Protein AF-A0A922LXR5-F1 (afdb_monomer_lite)

InterPro domains:
  IPR003103 BAG domain [PF02179] (31-105)
  IPR036533 BAG domain superfamily [G3DSA:1.20.58.120] (1-116)

Secondary structure (DSSP, 8-state):
-------PPPHHHHHHHHHHHHHHHHHHHHHHHHHHHHHHHHHSS---HHHHHHHHHHHHHHHHHHHHHHHHHHT----TT-HHHHHHHHHHHHHHHHHHHHHHHHHHHHHHHHT-

Sequence (116 aa):
MILGSVDKLNPDEAVKLVKAKDTSDAVDLQLKDLSNKLDTILSQSNFDSLEVTAHVKSTIDIMEQCMRTLELLDSVRLPYNCESERACRKRLVDTIQEFLVQADKLRAEFLKLIKT

Foldseek 3Di:
DDPDDPPDFDVVLVVLLVVLVVLLVVLVVLLVVLVVVLVVQVPDPDDDLVVLVVSLVSLVVSLVSLVVSLVSLVPRDDDPNPVVVVVSSVVSNVSSVVSNVSSVVSSVSSVVVNVD

Organism: Schistosoma haematobium (NCBI:txid6185)

Structure (mmCIF, N/CA/C/O backbone):
data_AF-A0A922LXR5-F1
#
_entry.id   AF-A0A922LXR5-F1
#
loop_
_atom_site.group_PDB
_atom_site.id
_atom_site.type_symbol
_atom_site.label_atom_id
_atom_site.label_alt_id
_atom_site.label_comp_id
_atom_site.label_asym_id
_atom_site.label_entity_id
_atom_site.label_seq_id
_atom_site.pdbx_PDB_ins_code
_atom_site.Cartn_x
_atom_site.Cartn_y
_atom_site.Cartn_z
_atom_site.occupancy
_atom_site.B_iso_or_equiv
_atom_site.auth_seq_id
_atom_site.auth_comp_id
_atom_site.auth_asym_id
_atom_site.auth_atom_id
_atom_site.pdbx_PDB_model_num
ATOM 1 N N . MET A 1 1 ? 17.719 -8.632 -39.285 1.00 45.75 1 MET A N 1
ATOM 2 C CA . MET A 1 1 ? 18.813 -8.164 -38.409 1.00 45.75 1 MET A CA 1
ATOM 3 C C . MET A 1 1 ? 18.793 -6.643 -38.466 1.00 45.75 1 MET A C 1
ATOM 5 O O . MET A 1 1 ? 19.118 -6.102 -39.512 1.00 45.75 1 MET A O 1
ATOM 9 N N . ILE A 1 2 ? 18.296 -5.963 -37.429 1.00 47.31 2 ILE A N 1
ATO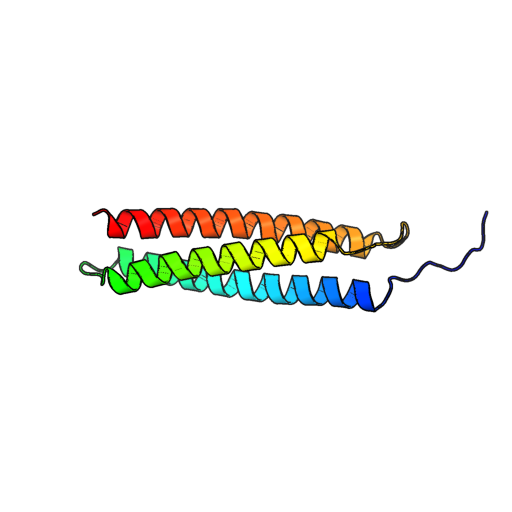M 10 C CA . ILE A 1 2 ? 18.365 -4.497 -37.334 1.00 47.31 2 ILE A CA 1
ATOM 11 C C . ILE A 1 2 ? 19.306 -4.194 -36.170 1.00 47.31 2 ILE A C 1
ATOM 13 O O . ILE A 1 2 ? 18.962 -4.415 -35.013 1.00 47.31 2 ILE A O 1
ATOM 17 N N . LEU A 1 3 ? 20.521 -3.762 -36.513 1.00 50.97 3 LEU A N 1
ATOM 18 C CA . LEU A 1 3 ? 21.443 -3.071 -35.617 1.00 50.97 3 LEU A CA 1
ATOM 19 C C . LEU A 1 3 ? 20.858 -1.675 -35.357 1.00 50.97 3 LEU A C 1
ATOM 21 O O . LEU A 1 3 ? 21.148 -0.728 -36.078 1.00 50.97 3 LEU A O 1
ATOM 25 N N . GLY A 1 4 ? 19.972 -1.577 -34.374 1.00 47.03 4 GLY A N 1
ATOM 26 C CA . GLY A 1 4 ? 19.505 -0.322 -33.796 1.00 47.03 4 GLY A CA 1
ATOM 27 C C . GLY A 1 4 ? 19.835 -0.374 -32.315 1.00 47.03 4 GLY A C 1
ATOM 28 O O . GLY A 1 4 ? 19.648 -1.422 -31.704 1.00 47.03 4 GLY A O 1
ATOM 29 N N . SER A 1 5 ? 20.426 0.699 -31.798 1.00 53.22 5 SER A N 1
ATOM 30 C CA . SER A 1 5 ? 20.815 0.933 -30.405 1.00 53.22 5 SER A CA 1
ATOM 31 C C . SER A 1 5 ? 20.066 0.049 -29.407 1.00 53.22 5 SER A C 1
ATOM 33 O O . SER A 1 5 ? 18.841 0.028 -29.417 1.00 53.22 5 SER A O 1
ATOM 35 N N . VAL A 1 6 ? 20.787 -0.669 -28.537 1.00 57.94 6 VAL A N 1
ATOM 36 C CA . VAL A 1 6 ? 20.174 -1.305 -27.362 1.00 57.94 6 VAL A CA 1
ATOM 37 C C . VAL A 1 6 ? 19.430 -0.187 -26.638 1.00 57.94 6 VAL A C 1
ATOM 39 O O . VAL A 1 6 ? 20.091 0.674 -26.060 1.00 57.94 6 VAL A O 1
ATOM 42 N N . ASP A 1 7 ? 18.101 -0.133 -26.756 1.00 60.47 7 ASP A N 1
ATOM 43 C CA . ASP A 1 7 ? 17.286 0.896 -26.119 1.00 60.47 7 ASP A CA 1
ATOM 44 C C . ASP A 1 7 ? 17.461 0.700 -24.618 1.00 60.47 7 ASP A C 1
ATOM 46 O O . ASP A 1 7 ? 16.882 -0.196 -24.005 1.00 60.47 7 ASP A O 1
ATOM 50 N N . LYS A 1 8 ? 18.401 1.449 -24.045 1.00 70.44 8 LYS A N 1
ATOM 51 C CA . LYS A 1 8 ? 18.674 1.427 -22.617 1.00 70.44 8 LYS A CA 1
ATOM 52 C C . LYS A 1 8 ? 17.482 2.072 -21.932 1.00 70.44 8 LYS A C 1
ATOM 54 O O . LYS A 1 8 ? 16.916 3.037 -22.447 1.00 70.44 8 LYS A O 1
ATOM 59 N N . LEU A 1 9 ? 17.114 1.543 -20.768 1.00 77.88 9 LEU A N 1
ATOM 60 C CA . LEU A 1 9 ? 16.073 2.148 -19.952 1.00 77.88 9 LEU A CA 1
ATOM 61 C C . LEU A 1 9 ? 16.392 3.635 -19.734 1.00 77.88 9 LEU A C 1
ATOM 63 O O . LEU A 1 9 ? 17.510 3.982 -19.348 1.00 77.88 9 LEU A O 1
ATOM 67 N N . ASN A 1 10 ? 15.407 4.500 -19.981 1.00 86.31 10 ASN A N 1
ATOM 68 C CA . ASN A 1 10 ? 15.523 5.918 -19.668 1.00 86.31 10 ASN A CA 1
ATOM 69 C C . ASN A 1 10 ? 15.811 6.071 -18.156 1.00 86.31 10 ASN A C 1
ATOM 71 O O . ASN A 1 10 ? 15.060 5.510 -17.353 1.00 86.31 10 ASN A O 1
ATOM 75 N N . PRO A 1 11 ? 16.857 6.820 -17.754 1.00 87.62 11 PRO A N 1
ATOM 76 C CA . PRO A 1 11 ? 17.155 7.088 -16.349 1.00 87.62 11 PRO A CA 1
ATOM 77 C C . PRO A 1 11 ? 15.943 7.547 -15.530 1.00 87.62 11 PRO A C 1
ATOM 79 O O . PRO A 1 11 ? 15.772 7.088 -14.403 1.00 87.62 11 PRO A O 1
ATOM 82 N N . ASP A 1 12 ? 15.058 8.365 -16.104 1.00 89.88 12 ASP A N 1
ATOM 83 C CA . ASP A 1 12 ? 13.852 8.845 -15.421 1.00 89.88 12 ASP A CA 1
ATOM 84 C C . ASP A 1 12 ? 12.894 7.696 -15.077 1.00 89.88 12 ASP A C 1
ATOM 86 O O . ASP A 1 12 ? 12.298 7.663 -14.002 1.00 89.88 12 ASP A O 1
ATOM 90 N N . GLU A 1 13 ? 12.772 6.710 -15.966 1.00 90.94 13 GLU A N 1
ATOM 91 C CA . GLU A 1 13 ? 11.941 5.522 -15.751 1.00 90.94 13 GLU A CA 1
ATOM 92 C C . GLU A 1 13 ? 12.577 4.579 -14.718 1.00 90.94 13 GLU A C 1
ATOM 94 O O . GLU A 1 13 ? 11.873 3.975 -13.906 1.00 90.94 13 GLU A O 1
ATOM 99 N N . ALA A 1 14 ? 13.912 4.506 -14.682 1.00 89.44 14 ALA A N 1
ATOM 100 C CA . ALA A 1 14 ? 14.639 3.774 -13.646 1.00 89.44 14 ALA A CA 1
ATOM 101 C C . ALA A 1 14 ? 14.433 4.400 -12.258 1.00 89.44 14 ALA A C 1
ATOM 103 O O . ALA A 1 14 ? 14.185 3.679 -11.290 1.00 89.44 14 ALA A O 1
ATOM 104 N N . VAL A 1 15 ? 14.457 5.734 -12.160 1.00 93.25 15 VAL A N 1
ATOM 105 C CA . VAL A 1 15 ? 14.200 6.462 -10.907 1.00 93.25 15 VAL A CA 1
ATOM 106 C C . VAL A 1 15 ? 12.797 6.172 -10.372 1.00 93.25 15 VAL A C 1
ATOM 108 O O . VAL A 1 15 ? 12.634 5.983 -9.167 1.00 93.25 15 VAL A O 1
ATOM 111 N N . LYS A 1 16 ? 11.782 6.067 -11.239 1.00 93.81 16 LYS A N 1
ATOM 112 C CA . LYS A 1 16 ? 10.422 5.694 -10.811 1.00 93.81 16 LYS A CA 1
ATOM 113 C C . LYS A 1 16 ? 10.368 4.294 -10.198 1.00 93.81 16 LYS A C 1
ATOM 115 O O . LYS A 1 16 ? 9.707 4.119 -9.178 1.00 93.81 16 LYS A O 1
ATOM 120 N N . LEU A 1 17 ? 11.068 3.316 -10.782 1.00 93.12 17 LEU A N 1
ATOM 121 C CA . LEU A 1 17 ? 11.136 1.953 -10.236 1.00 93.12 17 LEU A CA 1
ATOM 122 C C . LEU A 1 17 ? 11.838 1.914 -8.876 1.00 93.12 17 LEU A C 1
ATOM 124 O O . LEU A 1 17 ? 11.366 1.228 -7.972 1.00 93.12 17 LEU A O 1
ATOM 128 N N . VAL A 1 18 ? 12.930 2.668 -8.716 1.00 95.06 18 VAL A N 1
ATOM 129 C CA . VAL A 1 18 ? 13.626 2.797 -7.426 1.00 95.06 18 VAL A CA 1
ATOM 130 C C . VAL A 1 18 ? 12.702 3.423 -6.387 1.00 95.06 18 VAL A C 1
ATOM 132 O O . VAL A 1 18 ? 12.487 2.837 -5.335 1.00 95.06 18 VAL A O 1
ATOM 135 N N . LYS A 1 19 ? 12.051 4.542 -6.721 1.00 95.94 19 LYS A N 1
ATOM 136 C CA . LYS A 1 19 ? 11.099 5.203 -5.822 1.00 95.94 19 LYS A CA 1
ATOM 137 C C . LYS A 1 19 ? 9.943 4.285 -5.415 1.00 95.94 19 LYS A C 1
ATOM 139 O O . LYS A 1 19 ? 9.535 4.285 -4.254 1.00 95.94 19 LYS A O 1
ATOM 144 N N . ALA A 1 20 ? 9.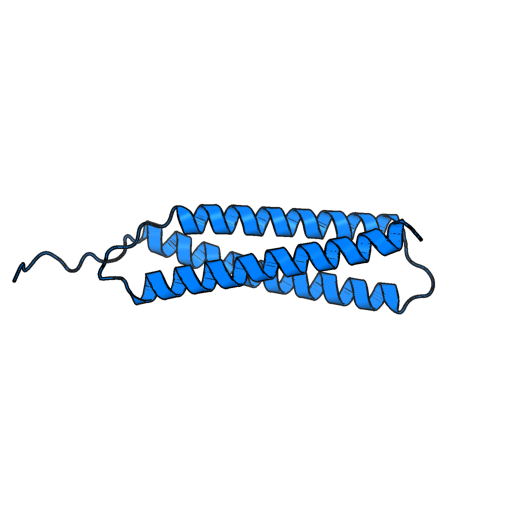401 3.512 -6.356 1.00 95.75 20 ALA A N 1
ATOM 145 C CA . ALA A 1 20 ? 8.346 2.546 -6.066 1.00 95.75 20 ALA A CA 1
ATOM 146 C C . ALA A 1 20 ? 8.830 1.441 -5.117 1.00 95.75 20 ALA A C 1
ATOM 148 O O . ALA A 1 20 ? 8.094 1.055 -4.212 1.00 95.75 20 ALA A O 1
ATOM 149 N N . LYS A 1 21 ? 10.075 0.983 -5.278 1.00 96.19 21 LYS A N 1
ATOM 150 C CA . LYS A 1 21 ? 10.702 0.026 -4.366 1.00 96.19 21 LYS A CA 1
ATOM 151 C C . LYS A 1 21 ? 10.897 0.613 -2.965 1.00 96.19 21 LYS A C 1
ATOM 153 O O . LYS A 1 21 ? 10.461 -0.005 -2.005 1.00 96.19 21 LYS A O 1
ATOM 158 N N . ASP A 1 22 ? 11.452 1.817 -2.851 1.00 97.31 22 ASP A N 1
ATOM 159 C CA . ASP A 1 22 ? 11.645 2.475 -1.551 1.00 97.31 22 ASP A CA 1
ATOM 160 C C . ASP A 1 22 ? 10.305 2.677 -0.824 1.00 97.31 22 ASP A C 1
ATOM 162 O O . ASP A 1 22 ? 10.196 2.492 0.387 1.00 97.31 22 ASP A O 1
ATOM 166 N N . THR A 1 23 ? 9.252 3.008 -1.581 1.00 95.88 23 THR A N 1
ATOM 167 C CA . THR A 1 23 ? 7.892 3.124 -1.036 1.00 95.88 23 THR A CA 1
ATOM 168 C C . THR A 1 23 ? 7.352 1.766 -0.588 1.00 95.88 23 THR A C 1
ATOM 170 O O . THR A 1 23 ? 6.751 1.679 0.477 1.00 95.88 23 THR A O 1
ATOM 173 N N . SER A 1 24 ? 7.589 0.702 -1.361 1.00 96.44 24 SER A N 1
ATOM 174 C CA . SER A 1 24 ? 7.224 -0.670 -0.990 1.00 96.44 24 SER A CA 1
ATOM 175 C C . SER A 1 24 ? 7.865 -1.081 0.338 1.00 96.44 24 SER A C 1
ATOM 177 O O . SER A 1 24 ? 7.173 -1.584 1.219 1.00 96.44 24 SER A O 1
ATOM 179 N N . ASP A 1 25 ? 9.162 -0.823 0.511 1.00 97.38 25 ASP A N 1
ATOM 180 C CA . ASP A 1 25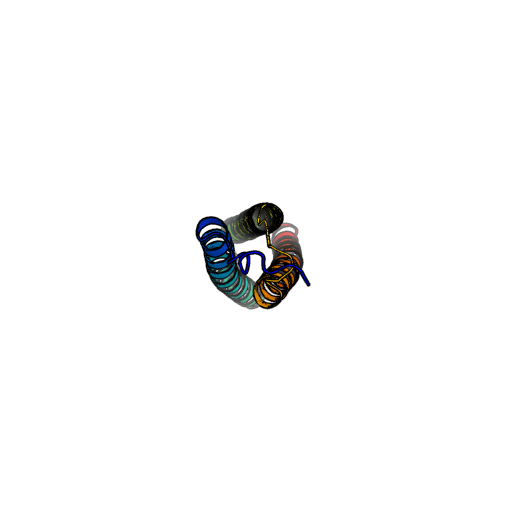 ? 9.888 -1.159 1.741 1.00 97.38 25 ASP A CA 1
ATOM 181 C C . ASP A 1 25 ? 9.351 -0.359 2.946 1.00 97.38 25 ASP A C 1
ATOM 183 O O . ASP A 1 25 ? 9.191 -0.896 4.043 1.00 97.38 25 ASP A O 1
ATOM 187 N N . ALA A 1 26 ? 9.004 0.917 2.746 1.00 97.50 26 ALA A N 1
ATOM 188 C CA . ALA A 1 26 ? 8.395 1.744 3.787 1.00 97.50 26 ALA A CA 1
ATOM 189 C C . ALA A 1 26 ? 6.989 1.257 4.184 1.00 97.50 26 ALA A C 1
ATOM 191 O O . ALA A 1 26 ? 6.673 1.200 5.374 1.00 97.50 26 ALA A O 1
ATOM 192 N N . VAL A 1 27 ? 6.158 0.884 3.205 1.00 97.56 27 VAL A N 1
ATOM 193 C CA . VAL A 1 27 ? 4.807 0.355 3.446 1.00 97.56 27 VAL A CA 1
ATOM 194 C C . VAL A 1 27 ? 4.859 -0.966 4.213 1.00 97.56 27 VAL A C 1
ATOM 196 O O . VAL A 1 27 ? 4.092 -1.139 5.157 1.00 97.56 27 VAL A O 1
ATOM 199 N N . ASP A 1 28 ? 5.783 -1.869 3.875 1.00 97.81 28 ASP A N 1
ATOM 200 C CA . ASP A 1 28 ? 5.970 -3.135 4.600 1.00 97.81 28 ASP A CA 1
ATOM 201 C C . ASP A 1 28 ? 6.246 -2.899 6.096 1.00 97.81 28 ASP A C 1
ATOM 203 O O . ASP A 1 28 ? 5.625 -3.512 6.967 1.00 97.81 28 ASP A O 1
ATOM 207 N N . LEU A 1 29 ? 7.132 -1.948 6.412 1.00 97.81 29 LEU A N 1
ATOM 208 C CA . LEU A 1 29 ? 7.430 -1.573 7.796 1.00 97.81 29 LEU A CA 1
ATOM 209 C C . LEU A 1 29 ? 6.211 -0.979 8.513 1.00 97.81 29 LEU A C 1
ATOM 211 O O . LEU A 1 29 ? 5.950 -1.33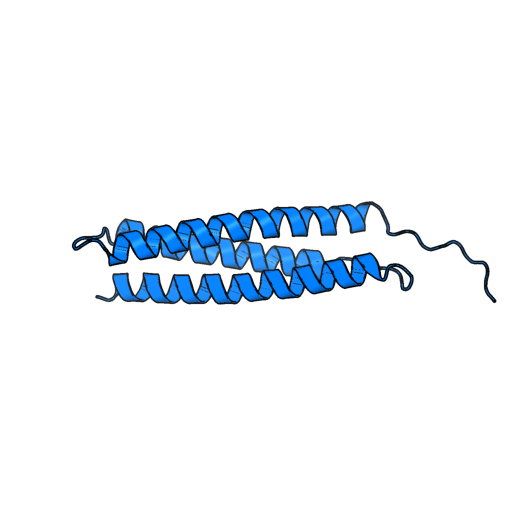0 9.663 1.00 97.81 29 LEU A O 1
ATOM 215 N N . GLN A 1 30 ? 5.451 -0.110 7.841 1.00 97.69 30 GLN A N 1
ATOM 216 C CA . GLN A 1 30 ? 4.238 0.490 8.402 1.00 97.69 30 GLN A CA 1
ATOM 217 C C . GLN A 1 30 ? 3.147 -0.557 8.672 1.00 97.69 30 GLN A C 1
ATOM 219 O O . GLN A 1 30 ? 2.495 -0.510 9.715 1.00 97.69 30 GLN A O 1
ATOM 224 N N . LEU A 1 31 ? 2.965 -1.527 7.771 1.00 97.38 31 LEU A N 1
ATOM 225 C CA . LEU A 1 31 ? 2.007 -2.620 7.950 1.00 97.38 31 LEU A CA 1
ATOM 226 C C . LEU A 1 31 ? 2.397 -3.538 9.108 1.00 97.38 31 LEU A C 1
ATOM 228 O O . LEU A 1 31 ? 1.540 -3.890 9.919 1.00 97.38 31 LEU A O 1
ATOM 232 N N . LYS A 1 32 ? 3.683 -3.882 9.230 1.00 97.56 32 LYS A N 1
ATOM 233 C CA . LYS A 1 32 ? 4.196 -4.672 10.360 1.00 97.56 32 LYS A CA 1
ATOM 234 C C . LYS A 1 32 ? 4.001 -3.955 11.691 1.00 97.56 32 LYS A C 1
ATOM 236 O O . LYS A 1 32 ? 3.555 -4.573 12.653 1.00 97.56 32 LYS A O 1
ATOM 241 N N . ASP A 1 33 ? 4.291 -2.657 11.745 1.00 97.38 33 ASP A N 1
ATOM 242 C CA . ASP A 1 33 ? 4.062 -1.836 12.936 1.00 97.38 33 ASP A CA 1
ATOM 243 C C . ASP A 1 33 ? 2.576 -1.802 13.333 1.00 97.38 33 ASP A C 1
ATOM 245 O O . ASP A 1 33 ? 2.241 -2.057 14.490 1.00 97.38 33 ASP A O 1
ATOM 249 N N . LEU A 1 34 ? 1.669 -1.577 12.376 1.00 96.06 34 LEU A N 1
ATOM 250 C CA . LEU A 1 34 ? 0.226 -1.602 12.640 1.00 96.06 34 LEU A CA 1
ATOM 251 C C . LEU A 1 34 ? -0.278 -2.984 13.067 1.00 96.06 34 LEU A C 1
ATOM 253 O O . LEU A 1 34 ? -1.130 -3.063 13.949 1.00 96.06 34 LEU A O 1
ATOM 257 N N . SER A 1 35 ? 0.256 -4.060 12.490 1.00 96.62 35 SER A N 1
ATOM 258 C CA . SER A 1 35 ? -0.071 -5.424 12.914 1.00 96.62 35 SER A CA 1
ATOM 259 C C . SER A 1 35 ? 0.349 -5.670 14.364 1.00 96.62 35 SER A C 1
ATOM 261 O O . SER A 1 35 ? -0.455 -6.139 15.161 1.00 96.62 35 SER A O 1
ATOM 263 N N . ASN A 1 36 ? 1.567 -5.273 14.742 1.00 96.12 36 ASN A N 1
ATOM 264 C CA . ASN A 1 36 ? 2.045 -5.417 16.120 1.00 96.12 36 ASN A CA 1
ATOM 265 C C . ASN A 1 36 ? 1.201 -4.596 17.111 1.00 96.12 36 ASN A C 1
ATOM 267 O O . ASN A 1 36 ? 0.942 -5.032 18.235 1.00 96.12 36 ASN A O 1
ATOM 271 N N . LYS A 1 37 ? 0.760 -3.401 16.699 1.00 94.50 37 LYS A N 1
ATOM 272 C CA . LYS A 1 37 ? -0.143 -2.556 17.494 1.00 94.50 37 LYS A CA 1
ATOM 273 C C . LYS A 1 37 ? -1.506 -3.212 17.682 1.00 94.50 37 LYS A C 1
ATOM 275 O O . LYS A 1 37 ? -2.013 -3.216 18.800 1.00 94.50 37 LYS A O 1
ATOM 280 N N . LEU A 1 38 ? -2.064 -3.814 16.630 1.00 94.38 38 LEU A N 1
ATOM 281 C CA . LEU A 1 38 ? -3.300 -4.589 16.723 1.00 94.38 38 LEU A CA 1
ATOM 282 C C . LEU A 1 38 ? -3.156 -5.746 17.719 1.00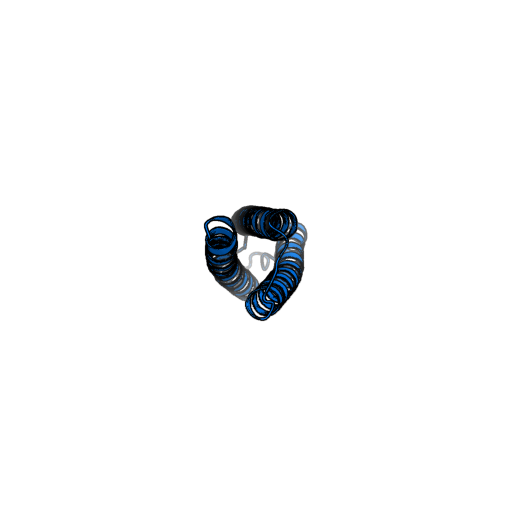 94.38 38 LEU A C 1
ATOM 284 O O . LEU A 1 38 ? -3.986 -5.872 18.614 1.00 94.38 38 LEU A O 1
ATOM 288 N N . ASP A 1 39 ? -2.088 -6.539 17.614 1.00 93.56 39 ASP A N 1
ATOM 289 C CA . ASP A 1 39 ? -1.834 -7.659 18.530 1.00 93.56 39 ASP A CA 1
ATOM 290 C C . ASP A 1 39 ? -1.704 -7.185 19.987 1.00 93.56 39 ASP A C 1
ATOM 292 O O . ASP A 1 39 ? -2.260 -7.791 20.906 1.00 93.56 39 ASP A O 1
ATOM 296 N N . THR A 1 40 ? -1.025 -6.054 20.200 1.00 92.62 40 THR A N 1
ATOM 297 C CA . THR A 1 40 ? -0.894 -5.427 21.523 1.00 92.62 40 THR A CA 1
ATOM 298 C C . THR A 1 40 ? -2.258 -5.032 22.080 1.00 92.62 40 THR A C 1
ATOM 300 O O . THR A 1 40 ? -2.573 -5.387 23.214 1.00 92.62 40 THR A O 1
ATOM 303 N N . ILE A 1 41 ? -3.093 -4.364 21.282 1.00 91.62 41 ILE A N 1
ATOM 304 C CA . ILE A 1 41 ? -4.443 -3.954 21.683 1.00 91.62 41 ILE A CA 1
ATOM 305 C C . ILE A 1 41 ? -5.314 -5.171 22.013 1.00 91.62 41 ILE A C 1
ATOM 307 O O . ILE A 1 41 ? -5.974 -5.182 23.048 1.00 91.62 41 ILE A O 1
ATOM 311 N N . LEU A 1 42 ? -5.277 -6.221 21.189 1.00 89.69 42 LEU A N 1
ATOM 312 C CA . LEU A 1 42 ? -6.040 -7.455 21.417 1.00 89.69 42 LEU A CA 1
ATOM 313 C C . LEU A 1 42 ? -5.616 -8.197 22.694 1.00 89.69 42 LEU A C 1
ATOM 315 O O . LEU A 1 42 ? -6.416 -8.925 23.279 1.00 89.69 42 LEU A O 1
ATOM 319 N N . SER A 1 43 ? -4.368 -8.019 23.133 1.00 89.44 43 SER A N 1
ATOM 320 C CA . SER A 1 43 ? -3.852 -8.588 24.383 1.00 89.44 43 SER A CA 1
ATOM 321 C C . SER A 1 43 ? -4.207 -7.774 25.636 1.00 89.44 43 SER A C 1
ATOM 323 O O . SER A 1 43 ? -4.055 -8.270 26.755 1.00 89.44 43 SER A O 1
ATOM 325 N N . GLN A 1 44 ? -4.673 -6.533 25.470 1.00 87.12 44 GLN A N 1
ATOM 326 C CA . GLN A 1 44 ? -5.019 -5.625 26.560 1.00 87.12 44 GLN A CA 1
ATOM 327 C C . GLN A 1 44 ? -6.528 -5.645 26.831 1.00 87.12 44 GLN A C 1
ATOM 329 O O . GLN A 1 44 ? -7.350 -5.757 25.930 1.00 87.12 44 GLN A O 1
ATOM 334 N N . SER A 1 45 ? -6.909 -5.525 28.104 1.00 73.69 45 SER A N 1
ATOM 335 C CA . SER A 1 45 ? -8.316 -5.538 28.526 1.00 73.69 45 SER A CA 1
ATOM 336 C C . SER A 1 45 ? -9.034 -4.196 28.358 1.00 73.69 45 SER A C 1
ATOM 338 O O . SER A 1 45 ? -10.259 -4.174 28.379 1.00 73.69 45 SER A O 1
ATOM 340 N N . ASN A 1 46 ? -8.293 -3.099 28.181 1.00 78.56 46 ASN A N 1
ATOM 341 C CA . ASN A 1 46 ? -8.819 -1.760 27.923 1.00 78.56 46 ASN A CA 1
ATOM 342 C C . ASN A 1 46 ? -7.994 -1.113 26.809 1.00 78.56 46 ASN A C 1
ATOM 344 O O . ASN A 1 46 ? -6.769 -1.082 26.906 1.00 78.56 46 ASN A O 1
ATOM 348 N N . PHE A 1 47 ? -8.664 -0.559 25.802 1.00 82.19 47 PHE A N 1
ATOM 349 C CA . PHE A 1 47 ? -8.040 0.190 24.714 1.00 82.19 47 PHE A CA 1
ATOM 350 C C . PHE A 1 47 ? -8.753 1.525 24.505 1.00 82.19 47 PHE A C 1
ATOM 352 O O . PHE A 1 47 ? -9.953 1.649 24.760 1.00 82.19 47 PHE A O 1
ATOM 359 N N . ASP A 1 48 ? -8.015 2.536 24.046 1.00 86.38 48 ASP A N 1
ATOM 360 C CA . ASP A 1 48 ? -8.597 3.835 23.729 1.00 86.38 48 ASP A CA 1
ATOM 361 C C . ASP A 1 48 ? -9.221 3.813 22.325 1.00 86.38 48 ASP A C 1
ATOM 363 O O . ASP A 1 48 ? -8.549 3.621 21.311 1.00 86.38 48 ASP A O 1
ATOM 367 N N . SER A 1 49 ? -10.530 4.050 22.251 1.00 86.00 49 SER A N 1
ATOM 368 C CA . SER A 1 49 ? -11.264 4.171 20.985 1.00 86.00 49 SER A CA 1
ATOM 369 C C . SER A 1 49 ? -10.685 5.235 20.034 1.00 86.00 49 SER A C 1
ATOM 371 O O . SER A 1 49 ? -10.758 5.073 18.810 1.00 86.00 49 SER A O 1
ATOM 373 N N . LEU A 1 50 ? -10.075 6.305 20.566 1.00 88.25 50 LEU A N 1
ATOM 374 C CA . LEU A 1 50 ? -9.420 7.343 19.764 1.00 88.25 50 LEU A CA 1
ATOM 375 C C . LEU A 1 50 ? -8.128 6.824 19.125 1.00 88.25 50 LEU A C 1
ATOM 377 O O . LEU A 1 50 ? -7.867 7.109 17.954 1.00 88.25 50 LEU A O 1
ATOM 381 N N . GLU A 1 51 ? -7.357 6.024 19.861 1.00 90.81 51 GLU A N 1
ATOM 382 C CA . GLU A 1 51 ? -6.145 5.371 19.361 1.00 90.81 51 GLU A CA 1
ATOM 383 C C . GLU A 1 51 ? -6.483 4.377 18.242 1.00 90.81 51 GLU A C 1
ATOM 385 O O . GLU A 1 51 ? -5.911 4.446 17.150 1.00 90.81 51 GLU A O 1
ATOM 390 N N . VAL A 1 52 ? -7.503 3.535 18.443 1.00 91.75 52 VAL A N 1
ATOM 391 C CA . VAL A 1 52 ? -7.986 2.605 17.407 1.00 91.75 52 VAL A CA 1
ATOM 392 C C . VAL A 1 52 ? -8.443 3.361 16.154 1.00 91.75 52 VAL A C 1
ATOM 394 O O . VAL A 1 52 ? -8.122 2.968 15.030 1.00 91.75 52 VAL A O 1
ATOM 397 N N . THR A 1 53 ? -9.134 4.492 16.319 1.00 92.69 53 THR A N 1
ATOM 398 C CA . THR A 1 53 ? -9.553 5.342 15.191 1.00 92.69 53 THR A CA 1
ATOM 399 C C . THR A 1 53 ? -8.352 5.916 14.428 1.00 92.69 53 THR A C 1
ATOM 401 O O . THR A 1 53 ? -8.368 5.970 13.193 1.00 92.69 53 THR A O 1
ATOM 404 N N . ALA A 1 54 ? -7.278 6.301 15.124 1.00 94.69 54 ALA A N 1
ATOM 405 C CA . ALA A 1 54 ? -6.041 6.754 14.488 1.00 94.69 54 ALA A CA 1
ATOM 406 C C . ALA A 1 54 ? -5.353 5.633 13.687 1.00 94.69 54 ALA A C 1
ATOM 408 O O . ALA A 1 54 ? -4.822 5.884 12.599 1.00 94.69 54 ALA A O 1
ATOM 409 N N . HIS A 1 55 ? -5.409 4.387 14.163 1.00 95.12 55 HIS A N 1
ATOM 410 C CA . HIS A 1 55 ? -4.910 3.229 13.417 1.00 95.12 55 HIS A CA 1
ATOM 411 C C . HIS A 1 55 ? -5.750 2.925 12.174 1.00 95.12 55 HIS A C 1
ATOM 413 O O . HIS A 1 55 ? -5.178 2.708 11.106 1.00 95.12 55 HIS A O 1
ATOM 419 N N . VAL A 1 56 ? -7.083 3.028 12.250 1.00 95.69 56 VAL A N 1
ATOM 420 C CA . VAL A 1 56 ? -7.954 2.956 11.059 1.00 95.69 56 VAL A CA 1
ATOM 421 C C . VAL A 1 56 ? -7.542 4.009 10.031 1.00 95.69 56 VAL A C 1
ATOM 423 O O . VAL A 1 56 ? -7.348 3.681 8.862 1.00 95.69 56 VAL A O 1
ATOM 426 N N . LYS A 1 57 ? -7.338 5.263 10.447 1.00 96.00 57 LYS A N 1
ATOM 427 C CA . LYS A 1 57 ? -6.866 6.311 9.533 1.00 96.00 57 LYS A CA 1
ATOM 428 C C . LYS A 1 57 ? -5.510 5.960 8.912 1.00 96.00 57 LYS A C 1
ATOM 430 O O . LYS A 1 57 ? -5.354 6.074 7.702 1.00 96.00 57 LYS A O 1
ATOM 435 N N . SER A 1 58 ? -4.579 5.448 9.714 1.00 96.88 58 SER A N 1
ATOM 436 C CA . SER A 1 58 ? -3.254 5.030 9.237 1.00 96.88 58 SER A CA 1
ATOM 437 C C . SER A 1 58 ? -3.348 3.937 8.164 1.00 96.88 58 SER A C 1
ATOM 439 O O . SER A 1 58 ? -2.634 4.003 7.168 1.00 96.88 58 SER A O 1
ATOM 441 N N . THR A 1 59 ? -4.266 2.968 8.301 1.00 97.00 59 THR A N 1
ATOM 442 C CA . THR A 1 59 ? -4.488 1.956 7.247 1.00 97.00 59 THR A CA 1
ATOM 443 C C . THR A 1 59 ? -4.996 2.570 5.940 1.00 97.00 59 THR A C 1
ATOM 445 O O . THR A 1 59 ? -4.559 2.158 4.871 1.00 97.00 59 THR A O 1
ATOM 448 N N . ILE A 1 60 ? -5.859 3.592 6.003 1.00 97.06 60 ILE A N 1
ATOM 449 C CA . ILE A 1 60 ? -6.349 4.311 4.816 1.00 97.06 60 ILE A CA 1
ATOM 450 C C . ILE A 1 60 ? -5.206 5.086 4.149 1.00 97.06 60 ILE A C 1
ATOM 452 O O . ILE A 1 60 ? -5.056 5.020 2.930 1.00 97.06 60 ILE A O 1
ATOM 456 N N . ASP A 1 61 ? -4.371 5.765 4.938 1.00 97.38 61 ASP A N 1
ATOM 457 C CA . ASP A 1 61 ? -3.210 6.506 4.433 1.00 97.38 61 ASP A CA 1
ATOM 458 C C . ASP A 1 61 ? -2.185 5.568 3.760 1.00 97.38 61 ASP A C 1
ATOM 460 O O . ASP A 1 61 ? -1.552 5.945 2.771 1.00 97.38 61 ASP A O 1
ATOM 464 N N . ILE A 1 62 ? -2.031 4.332 4.252 1.00 97.69 62 ILE A N 1
ATOM 465 C CA . ILE A 1 62 ? -1.219 3.291 3.598 1.00 97.69 62 ILE A CA 1
ATOM 466 C C . ILE A 1 62 ? -1.859 2.843 2.282 1.00 97.69 62 ILE A C 1
ATOM 468 O O . ILE A 1 62 ? -1.170 2.770 1.266 1.00 97.69 62 ILE A O 1
ATOM 472 N N . MET A 1 63 ? -3.169 2.576 2.267 1.00 97.75 63 MET A N 1
ATOM 473 C CA . MET A 1 63 ? -3.869 2.170 1.042 1.00 97.75 63 MET A CA 1
ATOM 474 C C . MET A 1 63 ? -3.738 3.229 -0.062 1.00 97.75 63 MET A C 1
ATOM 476 O O . MET A 1 63 ? -3.469 2.890 -1.212 1.00 97.75 63 MET A O 1
ATOM 480 N N . GLU A 1 64 ? -3.858 4.510 0.287 1.00 97.62 64 GLU A N 1
ATOM 481 C CA . GLU A 1 64 ? -3.647 5.631 -0.635 1.00 97.62 64 GLU A CA 1
ATOM 482 C C . GLU A 1 64 ? -2.204 5.670 -1.172 1.00 97.62 64 GLU A C 1
ATOM 484 O O . GLU A 1 64 ? -1.990 5.862 -2.370 1.00 97.62 64 GLU A O 1
ATOM 489 N N . GLN A 1 65 ? -1.200 5.447 -0.315 1.00 97.00 65 GLN A N 1
ATOM 490 C CA . GLN A 1 65 ? 0.199 5.345 -0.749 1.00 97.00 65 GLN A CA 1
ATOM 491 C C . GLN A 1 65 ? 0.397 4.193 -1.739 1.00 97.00 65 GLN A C 1
ATOM 493 O O . GLN A 1 65 ? 0.988 4.405 -2.797 1.00 97.00 65 GLN A O 1
ATOM 498 N N . CYS A 1 66 ? -0.148 3.009 -1.447 1.00 97.56 66 CYS A N 1
ATOM 499 C CA . CYS A 1 66 ? -0.109 1.866 -2.357 1.00 97.56 66 CYS A CA 1
ATOM 500 C C . CYS A 1 66 ? -0.739 2.196 -3.717 1.00 97.56 66 CYS A C 1
ATOM 502 O O . CYS A 1 66 ? -0.133 1.914 -4.750 1.00 97.56 66 CYS A O 1
ATOM 504 N N . MET A 1 67 ? -1.914 2.834 -3.735 1.00 98.06 67 MET A N 1
ATOM 505 C CA . MET A 1 67 ? -2.582 3.234 -4.979 1.00 98.06 67 MET A CA 1
ATOM 506 C C . MET A 1 67 ? -1.726 4.197 -5.807 1.00 98.06 67 MET A C 1
ATOM 508 O O . MET A 1 67 ? -1.510 3.956 -6.994 1.00 98.06 67 MET A O 1
ATOM 512 N N . ARG A 1 68 ? -1.138 5.223 -5.181 1.00 97.69 68 ARG A N 1
ATOM 513 C CA . ARG A 1 68 ? -0.222 6.154 -5.865 1.00 97.69 68 ARG A CA 1
ATOM 514 C C . ARG A 1 68 ? 1.028 5.460 -6.400 1.00 97.69 68 ARG A C 1
ATOM 516 O O . ARG A 1 68 ? 1.539 5.830 -7.457 1.00 97.69 68 ARG A O 1
ATOM 523 N N . THR A 1 69 ? 1.546 4.459 -5.689 1.00 97.25 69 THR A N 1
ATOM 524 C CA . THR A 1 69 ? 2.684 3.662 -6.164 1.00 97.25 69 THR A CA 1
ATOM 525 C C . THR A 1 69 ? 2.305 2.802 -7.366 1.00 97.25 69 THR A C 1
ATOM 527 O O . THR A 1 69 ? 3.104 2.700 -8.295 1.00 97.25 69 THR A O 1
ATOM 530 N N . LEU A 1 70 ? 1.096 2.233 -7.400 1.00 97.75 70 LEU A N 1
ATOM 531 C CA . LEU A 1 70 ? 0.592 1.511 -8.573 1.00 97.75 70 LEU A CA 1
ATOM 532 C C . LEU A 1 70 ? 0.442 2.440 -9.782 1.00 97.75 70 LEU A C 1
ATOM 534 O O . LEU A 1 70 ? 0.951 2.116 -10.850 1.00 97.75 70 LEU A O 1
ATOM 538 N N . GLU A 1 71 ? -0.136 3.629 -9.604 1.00 97.31 71 GLU A N 1
ATOM 539 C CA . GLU A 1 71 ? -0.228 4.641 -10.667 1.00 97.31 71 GLU A CA 1
ATOM 540 C C . GLU A 1 71 ? 1.159 5.052 -11.191 1.00 97.31 71 GLU A C 1
ATOM 542 O O . GLU A 1 71 ? 1.375 5.192 -12.401 1.00 97.31 71 GLU A O 1
ATOM 547 N N . LEU A 1 72 ? 2.136 5.203 -10.287 1.00 96.12 72 LEU A N 1
ATOM 548 C CA . LEU A 1 72 ? 3.522 5.472 -10.660 1.00 96.12 72 LEU A CA 1
ATOM 549 C C . LEU A 1 72 ? 4.099 4.328 -11.500 1.00 96.12 72 LEU A C 1
ATOM 551 O O . LEU A 1 72 ? 4.717 4.603 -12.531 1.00 96.12 72 LEU A O 1
ATOM 555 N N . LEU A 1 73 ? 3.899 3.074 -11.084 1.00 95.00 73 LEU A N 1
ATOM 556 C CA . LEU A 1 73 ? 4.371 1.878 -11.789 1.00 95.00 73 LEU A CA 1
ATOM 557 C C . LEU A 1 73 ? 3.711 1.726 -13.168 1.00 95.00 73 LEU A C 1
ATOM 559 O O . LEU A 1 73 ? 4.408 1.410 -14.136 1.00 95.00 73 LEU A O 1
ATOM 563 N N . ASP A 1 74 ? 2.417 2.022 -13.285 1.00 94.25 74 ASP A N 1
ATOM 564 C CA . ASP A 1 74 ? 1.676 2.019 -14.552 1.00 94.25 74 ASP A CA 1
ATOM 565 C C . ASP A 1 74 ? 2.209 3.072 -15.531 1.00 94.25 74 ASP A C 1
ATOM 567 O O . ASP A 1 74 ? 2.247 2.850 -16.745 1.00 94.25 74 ASP A O 1
ATOM 571 N N . SER A 1 75 ? 2.710 4.199 -15.013 1.00 93.62 75 SER A N 1
ATOM 572 C CA . SER A 1 75 ? 3.341 5.242 -15.827 1.00 93.62 75 SER A CA 1
ATOM 573 C C . SER A 1 75 ? 4.731 4.865 -16.365 1.00 93.62 75 SER A C 1
ATOM 575 O O . SER A 1 75 ? 5.253 5.577 -17.230 1.00 93.62 75 SER A O 1
ATOM 577 N N . VAL A 1 76 ? 5.353 3.786 -15.864 1.00 92.12 76 VAL A N 1
ATOM 578 C CA . VAL A 1 76 ? 6.717 3.397 -16.254 1.00 92.12 76 VAL A CA 1
ATOM 579 C C . VAL A 1 76 ? 6.727 2.803 -17.657 1.00 92.12 76 VAL A C 1
ATOM 581 O O . VAL A 1 76 ? 6.160 1.733 -17.906 1.00 92.12 76 VAL A O 1
ATOM 584 N N . ARG A 1 77 ? 7.443 3.453 -18.579 1.00 88.56 77 ARG A N 1
ATOM 585 C CA . ARG A 1 77 ? 7.601 2.985 -19.964 1.00 88.56 77 ARG A CA 1
ATOM 586 C C . ARG A 1 77 ? 8.887 2.181 -20.123 1.00 88.56 77 ARG A C 1
ATOM 588 O O . ARG A 1 77 ? 9.983 2.718 -20.013 1.00 88.56 77 ARG A O 1
ATOM 595 N N . LEU A 1 78 ? 8.744 0.886 -20.409 1.00 86.38 78 LEU A N 1
ATOM 596 C CA . LEU A 1 78 ? 9.868 -0.047 -20.528 1.00 86.38 78 LEU A CA 1
ATOM 597 C C . LEU A 1 78 ? 10.028 -0.560 -21.970 1.00 86.38 78 LEU A C 1
ATOM 599 O O . LEU A 1 78 ? 9.096 -1.198 -22.483 1.00 86.38 78 LEU A O 1
ATOM 603 N N . PRO A 1 79 ? 11.201 -0.362 -22.604 1.00 85.31 79 PRO A N 1
ATOM 604 C CA . PRO A 1 79 ? 11.553 -0.986 -23.881 1.00 85.31 79 PRO A CA 1
ATOM 605 C C . PRO A 1 79 ? 11.408 -2.516 -23.870 1.00 85.31 79 PRO A C 1
ATOM 607 O O . PRO A 1 79 ? 11.358 -3.148 -22.810 1.00 85.31 79 PRO A O 1
ATOM 610 N N . TYR A 1 80 ? 11.313 -3.131 -25.054 1.00 79.62 80 TYR A N 1
ATOM 611 C CA . TYR A 1 80 ? 11.116 -4.585 -25.195 1.00 79.62 80 TYR A CA 1
ATOM 612 C C . TYR A 1 80 ? 12.286 -5.419 -24.673 1.00 79.62 80 TYR A C 1
ATOM 614 O O . TYR A 1 80 ? 12.071 -6.502 -24.146 1.00 79.62 80 TYR A O 1
ATOM 622 N N . ASN A 1 81 ? 13.497 -4.889 -24.775 1.00 81.31 81 ASN A N 1
ATOM 623 C CA . ASN A 1 81 ? 14.749 -5.502 -24.341 1.00 81.31 81 ASN A CA 1
ATOM 624 C C . ASN A 1 81 ? 15.031 -5.361 -22.829 1.00 81.31 81 ASN A C 1
ATOM 626 O O . ASN A 1 81 ? 16.004 -5.936 -22.352 1.00 81.31 81 ASN A O 1
ATOM 630 N N . CYS A 1 82 ? 14.206 -4.634 -22.067 1.00 84.44 82 CYS A N 1
ATOM 631 C CA . CYS A 1 82 ? 14.355 -4.453 -20.615 1.00 84.44 82 CYS A CA 1
ATOM 632 C C . CYS A 1 82 ? 13.564 -5.512 -19.822 1.00 84.44 82 CYS A C 1
ATOM 634 O O . CYS A 1 82 ? 12.630 -5.193 -19.079 1.00 84.44 82 CYS A O 1
ATOM 636 N N . GLU A 1 83 ? 13.879 -6.794 -20.024 1.00 87.44 83 GLU A N 1
ATOM 637 C CA . GLU A 1 83 ? 13.156 -7.905 -19.383 1.00 87.44 83 GLU A CA 1
ATOM 638 C C . GLU A 1 83 ? 13.294 -7.897 -17.854 1.00 87.44 83 GLU A C 1
ATOM 640 O O . GLU A 1 83 ? 12.307 -8.098 -17.142 1.00 87.44 83 GLU A O 1
ATOM 645 N N . SER A 1 84 ? 14.490 -7.597 -17.341 1.00 88.38 84 SER A N 1
ATOM 646 C CA . SER A 1 84 ? 14.773 -7.493 -15.905 1.00 88.38 84 SER A CA 1
ATOM 647 C C . SER A 1 84 ? 13.903 -6.446 -15.215 1.00 88.38 84 SER A C 1
ATOM 649 O O . SER A 1 84 ? 13.329 -6.696 -14.154 1.00 88.38 84 SER A O 1
ATOM 651 N N . GLU A 1 85 ? 13.765 -5.278 -15.827 1.00 90.62 85 GLU A N 1
ATOM 652 C CA . GLU A 1 85 ? 13.012 -4.146 -15.306 1.00 90.62 85 GLU A CA 1
ATOM 653 C C . GLU A 1 85 ? 11.511 -4.405 -15.401 1.00 90.62 85 GLU A C 1
ATOM 655 O O . GLU A 1 85 ? 10.771 -4.063 -14.482 1.00 90.62 85 GLU A O 1
ATOM 660 N N . ARG A 1 86 ? 11.053 -5.086 -16.460 1.00 90.94 86 ARG A N 1
ATOM 661 C CA . ARG A 1 86 ? 9.657 -5.537 -16.578 1.00 90.94 86 ARG A CA 1
ATOM 662 C C . ARG A 1 86 ? 9.308 -6.551 -15.494 1.00 90.94 86 ARG A C 1
ATOM 664 O O . ARG A 1 86 ? 8.255 -6.425 -14.870 1.00 90.94 86 ARG A O 1
ATOM 671 N N . ALA A 1 87 ? 10.195 -7.512 -15.236 1.00 92.94 87 ALA A N 1
ATOM 672 C CA . ALA A 1 87 ? 10.038 -8.469 -14.146 1.00 92.94 87 ALA A CA 1
ATOM 673 C C . ALA A 1 87 ? 10.075 -7.776 -12.773 1.00 92.94 87 ALA A C 1
ATOM 675 O O . ALA A 1 87 ? 9.297 -8.122 -11.887 1.00 92.94 87 ALA A O 1
ATOM 676 N N . CYS A 1 88 ? 10.938 -6.771 -12.593 1.00 93.12 88 CYS A N 1
ATOM 677 C CA . CYS A 1 88 ? 10.978 -5.942 -11.388 1.00 93.12 88 CYS A CA 1
ATOM 678 C C . CYS A 1 88 ? 9.658 -5.190 -11.171 1.00 93.12 88 CYS A C 1
ATOM 680 O O . CYS A 1 88 ? 9.046 -5.336 -10.118 1.00 93.12 88 CYS A O 1
ATOM 682 N N . ARG A 1 89 ? 9.173 -4.469 -12.190 1.00 95.00 89 ARG A N 1
ATOM 683 C CA . ARG A 1 89 ? 7.896 -3.747 -12.151 1.00 95.00 89 ARG A CA 1
ATOM 684 C C . ARG A 1 89 ? 6.735 -4.681 -11.825 1.00 95.00 89 ARG A C 1
ATOM 686 O O . ARG A 1 89 ? 5.923 -4.342 -10.980 1.00 95.00 89 ARG A O 1
ATOM 693 N N . LYS A 1 90 ? 6.675 -5.854 -12.466 1.00 96.06 90 LYS A N 1
ATOM 694 C CA . LYS A 1 90 ? 5.628 -6.849 -12.199 1.00 96.06 90 LYS A CA 1
ATOM 695 C C . LYS A 1 90 ? 5.647 -7.299 -10.738 1.00 96.06 90 LYS A C 1
ATOM 697 O O . LYS A 1 90 ? 4.617 -7.227 -10.087 1.00 96.06 90 LYS A O 1
ATOM 702 N N . ARG A 1 91 ? 6.819 -7.673 -10.212 1.00 96.75 91 ARG A N 1
ATOM 703 C CA . ARG A 1 91 ? 6.957 -8.051 -8.798 1.00 96.75 91 ARG A CA 1
ATOM 704 C C . ARG A 1 91 ? 6.522 -6.930 -7.859 1.00 96.75 91 ARG A C 1
ATOM 706 O O . ARG A 1 91 ? 5.816 -7.204 -6.905 1.00 96.75 91 ARG A O 1
ATOM 713 N N . LEU A 1 92 ? 6.906 -5.684 -8.142 1.00 97.00 92 LEU A N 1
ATOM 714 C CA . LEU A 1 92 ? 6.477 -4.536 -7.340 1.00 97.00 92 LEU A CA 1
ATOM 715 C C . LEU A 1 92 ? 4.957 -4.346 -7.379 1.00 97.00 92 LEU A C 1
ATOM 717 O O . LEU A 1 92 ? 4.364 -4.108 -6.337 1.00 97.00 92 LEU A O 1
ATOM 721 N N . VAL A 1 93 ? 4.320 -4.484 -8.546 1.00 98.06 93 VAL A N 1
ATOM 722 C CA . VAL A 1 93 ? 2.852 -4.431 -8.651 1.00 98.06 93 VAL A CA 1
ATOM 723 C C . VAL A 1 93 ? 2.211 -5.525 -7.797 1.00 98.06 93 VAL A C 1
ATOM 725 O O . VAL A 1 93 ? 1.344 -5.208 -6.987 1.00 98.06 93 VAL A O 1
ATOM 728 N N . ASP A 1 94 ? 2.672 -6.772 -7.929 1.00 98.19 94 ASP A N 1
ATOM 729 C CA . ASP A 1 94 ? 2.148 -7.909 -7.164 1.00 98.19 94 ASP A CA 1
ATOM 730 C C . ASP A 1 94 ? 2.295 -7.656 -5.645 1.00 98.19 94 ASP A C 1
ATOM 732 O O . ASP A 1 94 ? 1.328 -7.763 -4.893 1.00 98.19 94 ASP A O 1
ATOM 736 N N . THR A 1 95 ? 3.472 -7.206 -5.195 1.00 97.88 95 THR A N 1
ATOM 737 C CA . THR A 1 95 ? 3.740 -6.883 -3.783 1.00 97.88 95 THR A CA 1
ATOM 738 C C . THR A 1 95 ? 2.872 -5.735 -3.256 1.00 97.88 95 THR A C 1
ATOM 740 O O . THR A 1 95 ? 2.293 -5.842 -2.177 1.00 97.88 95 THR A O 1
ATOM 743 N N . ILE A 1 96 ? 2.726 -4.638 -4.004 1.00 98.06 96 ILE A N 1
ATOM 744 C CA . ILE A 1 96 ? 1.894 -3.506 -3.569 1.00 98.06 96 ILE A CA 1
ATOM 745 C C . ILE A 1 96 ? 0.407 -3.901 -3.514 1.00 98.06 96 ILE A C 1
ATOM 747 O O . ILE A 1 96 ? -0.321 -3.453 -2.626 1.00 98.06 96 ILE A O 1
ATOM 751 N N . GLN A 1 97 ? -0.056 -4.765 -4.421 1.00 97.75 97 GLN A N 1
ATOM 752 C CA . GLN A 1 97 ? -1.416 -5.310 -4.370 1.00 97.75 97 GLN A CA 1
ATOM 753 C C . GLN A 1 97 ? -1.631 -6.207 -3.144 1.00 97.75 97 GLN A C 1
ATOM 755 O O . GLN A 1 97 ? -2.680 -6.124 -2.503 1.00 97.75 97 GLN A O 1
ATOM 760 N N . GLU A 1 98 ? -0.641 -7.015 -2.762 1.00 98.00 98 GLU A N 1
ATOM 761 C CA . GLU A 1 98 ? -0.684 -7.774 -1.509 1.00 98.00 98 GLU A CA 1
ATOM 762 C C . GLU A 1 98 ? -0.774 -6.846 -0.289 1.00 98.00 98 GLU A C 1
ATOM 764 O O . GLU A 1 98 ? -1.582 -7.094 0.611 1.00 98.00 98 GLU A O 1
ATOM 769 N N . PHE A 1 99 ? -0.022 -5.742 -0.277 1.00 98.06 99 PHE A N 1
ATOM 770 C CA . PHE A 1 99 ? -0.097 -4.736 0.786 1.00 98.06 99 PHE A CA 1
ATOM 771 C C . PHE A 1 99 ? -1.467 -4.066 0.884 1.00 98.06 99 PHE A C 1
ATOM 773 O O . PHE A 1 99 ? -1.953 -3.877 1.997 1.00 98.06 99 PHE A O 1
ATOM 780 N N 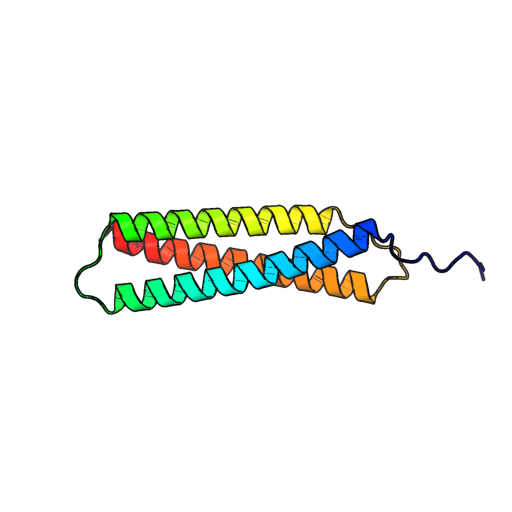. LEU A 1 100 ? -2.140 -3.779 -0.237 1.00 97.69 100 LEU A N 1
ATOM 781 C CA . LEU A 1 100 ? -3.521 -3.276 -0.217 1.00 97.69 100 LEU A CA 1
ATOM 782 C C . LEU A 1 100 ? -4.471 -4.247 0.488 1.00 97.69 100 LEU A C 1
ATOM 784 O O . LEU A 1 100 ? -5.282 -3.831 1.315 1.00 97.69 100 LEU A O 1
ATOM 788 N N . VAL A 1 101 ? -4.349 -5.544 0.196 1.00 98.00 101 VAL A N 1
ATOM 789 C CA . VAL A 1 101 ? -5.171 -6.578 0.839 1.00 98.00 101 VAL A CA 1
ATOM 790 C C . VAL A 1 101 ? -4.853 -6.679 2.333 1.00 98.00 101 VAL A C 1
ATOM 792 O O . VAL A 1 101 ? -5.763 -6.838 3.145 1.00 98.00 101 VAL A O 1
ATOM 795 N N . GLN A 1 102 ? -3.579 -6.592 2.719 1.00 97.50 102 GLN A N 1
ATOM 796 C CA . GLN A 1 102 ? -3.174 -6.613 4.128 1.00 97.50 102 GLN A CA 1
ATOM 797 C C . GLN A 1 102 ? -3.675 -5.379 4.888 1.00 97.50 102 GLN A C 1
ATOM 799 O O . GLN A 1 102 ? -4.233 -5.521 5.976 1.00 97.50 102 GLN A O 1
ATOM 804 N N . ALA A 1 103 ? -3.542 -4.187 4.302 1.00 97.62 103 ALA A N 1
ATOM 805 C CA . ALA A 1 103 ? -4.035 -2.939 4.874 1.00 97.62 103 ALA A CA 1
ATOM 806 C C . ALA A 1 103 ? -5.557 -2.976 5.079 1.00 97.62 103 ALA A C 1
ATOM 808 O O . ALA A 1 103 ? -6.040 -2.602 6.147 1.00 97.62 103 ALA A O 1
ATOM 809 N N . ASP A 1 104 ? -6.312 -3.482 4.096 1.00 97.38 104 ASP A N 1
ATOM 810 C CA . ASP A 1 104 ? -7.770 -3.600 4.199 1.00 97.38 104 ASP A CA 1
ATOM 811 C C . ASP A 1 104 ? -8.197 -4.601 5.284 1.00 97.38 104 ASP A C 1
ATOM 813 O O . ASP A 1 104 ? -9.118 -4.326 6.057 1.00 97.38 104 ASP A O 1
ATOM 817 N N . LYS A 1 105 ? -7.478 -5.725 5.420 1.00 97.06 105 LYS A N 1
ATOM 818 C CA . LYS A 1 105 ? -7.691 -6.678 6.521 1.00 97.06 105 LYS A CA 1
ATOM 819 C C . LYS A 1 105 ? -7.442 -6.032 7.884 1.00 97.06 105 LYS A C 1
ATOM 821 O O . LYS A 1 105 ? -8.311 -6.115 8.748 1.00 97.06 105 LYS A O 1
ATOM 826 N N . LEU A 1 106 ? -6.306 -5.352 8.070 1.00 96.56 106 LEU A N 1
ATOM 827 C CA . LEU A 1 106 ? -5.997 -4.643 9.320 1.00 96.56 106 LEU A CA 1
ATOM 828 C C . LEU A 1 106 ? -7.058 -3.588 9.640 1.00 96.56 106 LEU A C 1
ATOM 830 O O . LEU A 1 106 ? -7.531 -3.503 10.773 1.00 96.56 106 LEU A O 1
ATOM 834 N N . ARG A 1 107 ? -7.492 -2.825 8.631 1.00 96.38 107 ARG A N 1
ATOM 835 C CA . ARG A 1 107 ? -8.569 -1.841 8.767 1.00 96.38 107 ARG A CA 1
ATOM 836 C C . ARG A 1 107 ? -9.854 -2.484 9.278 1.00 96.38 107 ARG A C 1
ATOM 838 O O . ARG A 1 107 ? -10.492 -1.944 10.180 1.00 96.38 107 ARG A O 1
ATOM 845 N N . ALA A 1 108 ? -10.239 -3.621 8.700 1.00 96.44 108 ALA A N 1
ATOM 846 C CA . ALA A 1 108 ? -11.430 -4.351 9.108 1.00 96.44 108 ALA A CA 1
ATOM 847 C C . ALA A 1 108 ? -11.334 -4.831 10.563 1.00 96.44 108 ALA A C 1
ATOM 849 O O . ALA A 1 108 ? -12.319 -4.714 11.290 1.00 96.44 108 ALA A O 1
ATOM 850 N N . GLU A 1 109 ? -10.170 -5.316 11.007 1.00 95.19 109 GLU A N 1
ATOM 851 C CA . GLU A 1 109 ? -9.960 -5.719 12.403 1.00 95.19 109 GLU A CA 1
ATOM 852 C C . GLU A 1 109 ? -10.050 -4.529 13.369 1.00 95.19 109 GLU A C 1
ATOM 854 O O . GLU A 1 109 ? -10.825 -4.582 14.324 1.00 95.19 109 GLU A O 1
ATOM 859 N N . PHE A 1 110 ? -9.374 -3.409 13.087 1.00 94.19 110 PHE A N 1
ATOM 860 C CA . PHE A 1 110 ? -9.497 -2.206 13.920 1.00 94.19 110 PHE A CA 1
ATOM 861 C C . PHE A 1 110 ? -10.941 -1.682 13.980 1.00 94.19 110 PHE A C 1
ATOM 863 O O . PHE A 1 110 ? -11.420 -1.276 15.037 1.00 94.19 110 PHE A O 1
ATOM 870 N N . LEU A 1 111 ? -11.686 -1.739 12.871 1.00 93.44 111 LEU A N 1
ATOM 871 C CA . LEU A 1 111 ? -13.094 -1.333 12.845 1.00 93.44 111 LEU A CA 1
ATOM 872 C C . LEU A 1 111 ? -14.006 -2.231 13.692 1.00 93.44 111 LEU A C 1
ATOM 874 O O . LEU A 1 111 ? -15.037 -1.749 14.163 1.00 93.44 111 LEU A O 1
ATOM 878 N N . LYS A 1 112 ? -13.673 -3.513 13.892 1.00 92.06 112 LYS A N 1
ATOM 879 C CA . LYS A 1 112 ? -14.429 -4.387 14.808 1.00 92.06 112 LYS A CA 1
ATOM 880 C C . LYS A 1 112 ? -14.267 -3.936 16.259 1.00 92.06 112 LYS A C 1
ATOM 882 O O . LYS A 1 112 ? -15.247 -3.950 16.997 1.00 92.06 112 LYS A O 1
ATOM 887 N N . LEU A 1 113 ? -13.073 -3.477 16.633 1.00 89.31 113 LEU A N 1
ATOM 888 C CA . LEU A 1 113 ? -12.780 -2.995 17.985 1.00 89.31 113 LEU A CA 1
ATOM 889 C C . LEU A 1 113 ? -13.557 -1.722 18.338 1.00 89.31 113 LEU A C 1
ATOM 891 O O . LEU A 1 113 ? -13.983 -1.574 19.472 1.00 89.31 113 LEU A O 1
ATOM 895 N N . ILE A 1 114 ? -13.810 -0.835 17.370 1.00 84.19 114 ILE A N 1
ATOM 896 C CA . ILE A 1 114 ? -14.619 0.384 17.589 1.00 84.19 114 ILE A CA 1
ATOM 897 C C . ILE A 1 114 ? -16.114 0.062 17.752 1.00 84.19 114 ILE A C 1
ATOM 899 O O . ILE A 1 114 ? -16.851 0.812 18.385 1.00 84.19 114 ILE A O 1
ATOM 903 N N . LYS A 1 115 ? -16.589 -1.023 17.131 1.00 73.38 115 LYS A N 1
ATOM 904 C CA . LYS A 1 115 ? -18.008 -1.419 17.152 1.00 73.38 115 LYS A CA 1
ATOM 905 C C . LYS A 1 115 ? -18.398 -2.261 18.372 1.00 73.38 115 LYS A C 1
ATOM 907 O O . LYS A 1 115 ? -19.578 -2.591 18.484 1.00 73.38 115 LYS A O 1
ATOM 912 N N . THR A 1 116 ? -17.430 -2.649 19.200 1.00 59.25 116 THR A N 1
ATOM 913 C CA . THR A 1 116 ? -17.627 -3.470 20.404 1.00 59.25 116 THR A CA 1
ATOM 914 C C . THR A 1 116 ? -17.788 -2.566 21.615 1.00 59.25 116 THR A C 1
ATOM 916 O O . THR A 1 116 ? -18.696 -2.848 22.426 1.00 59.25 116 THR A O 1
#

pLDDT: mean 90.26, std 11.78, range [45.75, 98.19]

Radius of gyration: 19.01 Å; chains: 1; bounding box: 40×17×67 Å